Protein AF-A0A9L0KE88-F1 (afdb_monomer)

pLDDT: mean 89.15, std 15.33, range [38.38, 98.69]

Sequence (71 aa):
MCGRISCHLPRDVLTRACAYRNRQGERRRLPEWRDADKYCPSYNKSPRSSSPVLLSRLHFEKATHINDSAR

Structure (mmCIF, N/CA/C/O backbone):
data_AF-A0A9L0KE88-F1
#
_entry.id   AF-A0A9L0KE88-F1
#
loop_
_atom_site.group_PDB
_atom_site.id
_atom_site.type_symbol
_atom_site.label_atom_id
_atom_site.label_alt_id
_atom_site.label_comp_id
_atom_site.label_asym_id
_atom_site.label_entity_id
_atom_site.label_seq_id
_atom_site.pdbx_PDB_ins_code
_atom_site.Cartn_x
_atom_site.Cartn_y
_atom_site.Cartn_z
_atom_site.occupancy
_atom_site.B_iso_or_equiv
_atom_site.auth_seq_id
_atom_site.auth_comp_id
_atom_site.auth_asym_id
_atom_site.auth_atom_id
_atom_site.pdbx_PDB_model_num
ATOM 1 N N . MET A 1 1 ? 21.703 -5.756 5.131 1.00 70.69 1 MET A N 1
ATOM 2 C CA . MET A 1 1 ? 21.240 -4.449 4.611 1.00 70.69 1 MET A CA 1
ATOM 3 C C . MET A 1 1 ? 20.016 -4.695 3.727 1.00 70.69 1 MET A C 1
ATOM 5 O O . MET A 1 1 ? 20.119 -5.492 2.804 1.00 70.69 1 MET A O 1
ATOM 9 N N . CYS A 1 2 ? 18.853 -4.107 4.020 1.00 88.00 2 CYS A N 1
ATOM 10 C CA . CYS A 1 2 ? 17.618 -4.280 3.237 1.00 88.00 2 CYS A CA 1
ATOM 11 C C . CYS A 1 2 ? 17.471 -3.159 2.188 1.00 88.00 2 CYS A C 1
ATOM 13 O O . CYS A 1 2 ? 16.757 -2.187 2.389 1.00 88.00 2 CYS A O 1
ATOM 15 N N . GLY A 1 3 ? 18.191 -3.270 1.066 1.00 95.94 3 GLY A N 1
ATOM 16 C CA . GLY A 1 3 ? 18.181 -2.249 0.003 1.00 95.94 3 GLY A CA 1
ATOM 17 C C . GLY A 1 3 ? 17.147 -2.469 -1.108 1.00 95.94 3 GLY A C 1
ATOM 18 O O . GLY A 1 3 ? 17.026 -1.626 -1.990 1.00 95.94 3 GLY A O 1
ATOM 19 N N . ARG A 1 4 ? 16.439 -3.605 -1.116 1.00 97.38 4 ARG A N 1
ATOM 20 C CA . ARG A 1 4 ? 15.493 -4.003 -2.171 1.00 97.38 4 ARG A CA 1
ATOM 21 C C . ARG A 1 4 ? 14.288 -4.715 -1.576 1.00 97.38 4 ARG A C 1
ATOM 23 O O . ARG A 1 4 ? 14.442 -5.451 -0.605 1.00 97.38 4 ARG A O 1
ATOM 30 N N . ILE A 1 5 ? 13.121 -4.537 -2.193 1.00 97.81 5 ILE A N 1
ATOM 31 C CA . ILE A 1 5 ? 11.884 -5.241 -1.821 1.00 97.81 5 ILE A CA 1
ATOM 32 C C . ILE A 1 5 ? 11.116 -5.715 -3.060 1.00 97.81 5 ILE A C 1
ATOM 34 O O . ILE A 1 5 ? 11.289 -5.173 -4.151 1.00 97.81 5 ILE A O 1
ATOM 38 N N . SER A 1 6 ? 10.229 -6.693 -2.879 1.00 98.12 6 SER A N 1
ATOM 39 C CA . SER A 1 6 ? 9.202 -7.056 -3.860 1.00 98.12 6 SER A CA 1
ATOM 40 C C . SER A 1 6 ? 7.865 -6.456 -3.430 1.00 98.12 6 SER A C 1
ATOM 42 O O . SER A 1 6 ? 7.436 -6.644 -2.295 1.00 98.12 6 SER A O 1
ATOM 44 N N . CYS A 1 7 ? 7.206 -5.725 -4.327 1.00 98.25 7 CYS A N 1
ATOM 45 C CA . CYS A 1 7 ? 5.867 -5.175 -4.131 1.00 98.25 7 CYS A CA 1
ATOM 46 C C . CYS A 1 7 ? 5.140 -5.198 -5.481 1.00 98.25 7 CYS A C 1
ATOM 48 O O . CYS A 1 7 ? 5.105 -4.201 -6.199 1.00 98.25 7 CYS A O 1
ATOM 50 N N . HIS A 1 8 ? 4.639 -6.373 -5.862 1.00 98.56 8 HIS A N 1
ATOM 51 C CA . HIS A 1 8 ? 4.184 -6.674 -7.225 1.00 98.56 8 HIS A CA 1
ATOM 52 C C . HIS A 1 8 ? 2.681 -6.968 -7.335 1.00 98.56 8 HIS A C 1
ATOM 54 O O . HIS A 1 8 ? 2.182 -7.181 -8.437 1.00 98.56 8 HIS A O 1
ATOM 60 N N . LEU A 1 9 ? 1.958 -7.017 -6.212 1.00 98.69 9 LEU A N 1
ATOM 61 C CA . LEU A 1 9 ? 0.533 -7.328 -6.234 1.00 98.69 9 LEU A CA 1
ATOM 62 C C . LEU A 1 9 ? -0.254 -6.232 -6.972 1.00 98.69 9 LEU A C 1
ATOM 64 O O . LEU A 1 9 ? 0.020 -5.051 -6.777 1.00 98.69 9 LEU A O 1
ATOM 68 N N . PRO A 1 10 ? -1.277 -6.579 -7.770 1.00 98.31 10 PRO A N 1
ATOM 69 C CA . PRO A 1 10 ? -2.187 -5.582 -8.319 1.00 98.31 10 PRO A CA 1
ATOM 70 C C . PRO A 1 10 ? -2.833 -4.753 -7.203 1.00 98.31 10 PRO A C 1
ATOM 72 O O . PRO A 1 10 ? -3.125 -5.282 -6.127 1.00 98.31 10 PRO A O 1
ATOM 75 N N . ARG A 1 11 ? -3.109 -3.469 -7.467 1.00 98.19 11 ARG A N 1
ATOM 76 C CA . ARG A 1 11 ? -3.620 -2.511 -6.468 1.00 98.19 11 ARG A CA 1
ATOM 77 C C . ARG A 1 11 ? -4.798 -3.060 -5.663 1.00 98.19 11 ARG A C 1
ATOM 79 O O . ARG A 1 11 ? -4.790 -2.995 -4.437 1.00 98.19 11 ARG A O 1
ATOM 86 N N . ASP A 1 12 ? -5.791 -3.640 -6.328 1.00 98.19 12 ASP A N 1
ATOM 87 C CA . ASP A 1 12 ? -7.002 -4.121 -5.657 1.00 98.19 12 ASP A CA 1
ATOM 88 C C . ASP A 1 12 ? -6.721 -5.348 -4.775 1.00 98.19 12 ASP A C 1
ATOM 90 O O . ASP A 1 12 ? -7.312 -5.498 -3.705 1.00 98.19 12 ASP A O 1
ATOM 94 N N . VAL A 1 13 ? -5.783 -6.209 -5.187 1.00 98.62 13 VAL A N 1
ATOM 95 C CA . VAL A 1 13 ? -5.326 -7.359 -4.390 1.00 98.62 13 VAL A CA 1
ATOM 96 C C . VAL A 1 13 ? -4.576 -6.869 -3.155 1.00 98.62 13 VAL A C 1
ATOM 98 O O . VAL A 1 13 ? -4.882 -7.306 -2.048 1.00 98.62 13 VAL A O 1
ATOM 101 N N . LEU A 1 14 ? -3.655 -5.917 -3.330 1.00 98.62 14 LEU A N 1
ATOM 102 C CA . LEU A 1 14 ? -2.920 -5.303 -2.228 1.00 98.62 14 LEU A CA 1
ATOM 103 C C . LEU A 1 14 ? -3.867 -4.614 -1.234 1.00 98.62 14 LEU A C 1
ATOM 105 O O . LEU A 1 14 ? -3.742 -4.795 -0.029 1.00 98.62 14 LEU A O 1
ATOM 109 N N . THR A 1 15 ? -4.871 -3.895 -1.735 1.00 98.50 15 THR A N 1
ATOM 110 C CA . THR A 1 15 ? -5.881 -3.217 -0.906 1.00 98.50 15 THR A CA 1
ATOM 111 C C . THR A 1 15 ? -6.642 -4.208 -0.033 1.00 98.50 15 THR A C 1
ATOM 113 O O . THR A 1 15 ? -6.788 -3.989 1.167 1.00 98.50 15 THR A O 1
ATOM 116 N N . ARG A 1 16 ? -7.097 -5.326 -0.617 1.00 98.25 16 ARG A N 1
ATOM 117 C CA . ARG A 1 16 ? -7.784 -6.391 0.128 1.00 98.25 16 ARG A CA 1
ATOM 118 C C . ARG A 1 16 ? -6.864 -7.081 1.133 1.00 98.25 16 ARG A C 1
ATOM 120 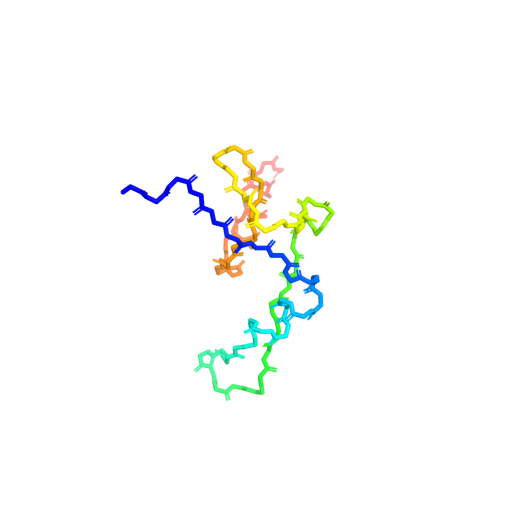O O . ARG A 1 16 ? -7.322 -7.417 2.222 1.00 98.25 16 ARG A O 1
ATOM 127 N N . ALA A 1 17 ? -5.587 -7.259 0.796 1.00 98.25 17 ALA A N 1
ATOM 128 C CA . ALA A 1 17 ? -4.587 -7.802 1.712 1.00 98.25 17 ALA A CA 1
ATOM 129 C C . ALA A 1 17 ? -4.331 -6.877 2.919 1.00 98.25 17 ALA A C 1
ATOM 131 O O . ALA A 1 17 ? -3.972 -7.356 3.990 1.00 98.25 17 ALA A O 1
ATOM 132 N N . CYS A 1 18 ? -4.581 -5.573 2.775 1.00 97.88 18 CYS A N 1
ATOM 133 C CA . CYS A 1 18 ? -4.499 -4.579 3.847 1.00 97.88 18 CYS A CA 1
ATOM 134 C C . CYS A 1 18 ? -5.823 -4.363 4.611 1.00 97.88 18 CYS A C 1
ATOM 136 O O . CYS A 1 18 ? -5.991 -3.329 5.259 1.00 97.88 18 CYS A O 1
ATOM 138 N N . ALA A 1 19 ? -6.777 -5.298 4.549 1.00 97.00 19 ALA A N 1
ATOM 139 C CA . ALA A 1 19 ? -8.010 -5.197 5.327 1.00 97.00 19 ALA A CA 1
ATOM 140 C C . ALA A 1 19 ? -7.723 -5.135 6.840 1.00 97.00 19 ALA A C 1
ATOM 142 O O . ALA A 1 19 ? -6.964 -5.943 7.373 1.00 97.00 19 ALA A O 1
ATOM 143 N N . TYR A 1 20 ? -8.372 -4.209 7.548 1.00 95.38 20 TYR A N 1
ATOM 144 C CA . TYR A 1 20 ? -8.121 -3.960 8.973 1.00 95.38 20 TYR A CA 1
ATOM 145 C C . TYR A 1 20 ? -9.415 -3.677 9.754 1.00 95.38 20 TYR A C 1
ATOM 147 O O . TYR A 1 20 ? -10.494 -3.534 9.174 1.00 95.38 20 TYR A O 1
ATOM 155 N N . ARG A 1 21 ? -9.327 -3.624 11.089 1.00 94.19 21 ARG A N 1
ATOM 156 C CA . ARG A 1 21 ? -10.409 -3.175 11.985 1.00 94.19 21 ARG A CA 1
ATOM 157 C C . ARG A 1 21 ? -9.994 -1.874 12.664 1.00 94.19 21 ARG A C 1
ATOM 159 O O . ARG A 1 21 ? -8.831 -1.722 13.028 1.00 94.19 21 ARG A O 1
ATOM 166 N N . ASN A 1 22 ? -10.930 -0.946 12.831 1.00 87.19 22 ASN A N 1
ATOM 167 C CA . ASN A 1 22 ? -10.682 0.262 13.614 1.00 87.19 22 ASN A CA 1
ATOM 168 C C . ASN A 1 22 ? -10.797 -0.021 15.120 1.00 87.19 22 ASN A C 1
ATOM 170 O O . ASN A 1 22 ? -11.154 -1.121 15.546 1.00 87.19 22 ASN A O 1
ATOM 174 N N . ARG A 1 23 ? -10.482 0.991 15.935 1.00 86.38 23 ARG A N 1
ATOM 175 C CA . ARG A 1 23 ? -10.479 0.891 17.401 1.00 86.38 23 ARG A CA 1
ATOM 176 C C . ARG A 1 23 ? -11.855 0.542 17.981 1.00 86.38 23 ARG A C 1
ATOM 178 O O . ARG A 1 23 ? -11.922 -0.070 19.038 1.00 86.38 23 ARG A O 1
ATOM 185 N N . GLN A 1 24 ? -12.931 0.903 17.287 1.00 87.06 24 GLN A N 1
ATOM 186 C CA . GLN A 1 24 ? -14.316 0.610 17.659 1.00 87.06 24 GLN A CA 1
ATOM 187 C C . GLN A 1 24 ? -14.716 -0.849 17.372 1.00 87.06 24 GLN A C 1
ATOM 189 O O . GLN A 1 24 ? -15.835 -1.248 17.678 1.00 87.06 24 GLN A O 1
ATOM 194 N N . GLY A 1 25 ? -13.819 -1.659 16.793 1.00 78.88 25 GLY A N 1
ATOM 195 C CA . GLY A 1 25 ? -14.085 -3.067 16.496 1.00 78.88 25 GLY A CA 1
ATOM 196 C C . GLY A 1 25 ? -15.080 -3.278 15.351 1.00 78.88 25 GLY A C 1
ATOM 197 O O . GLY A 1 25 ? -15.614 -4.378 15.211 1.00 78.88 25 GLY A O 1
ATOM 198 N N . GLU A 1 26 ? -15.328 -2.252 14.530 1.00 78.81 26 GLU A N 1
ATOM 199 C CA . GLU A 1 26 ? -16.298 -2.299 13.435 1.00 78.81 26 GLU A CA 1
ATOM 200 C C . GLU A 1 26 ? -15.945 -3.340 12.351 1.00 78.81 26 GLU A C 1
ATOM 202 O O . GLU A 1 26 ? -14.867 -3.950 12.324 1.00 78.81 26 GLU A O 1
ATOM 207 N N . ARG A 1 27 ? -16.876 -3.507 11.397 1.00 81.56 27 ARG A N 1
ATOM 208 C CA . ARG A 1 27 ? -16.716 -4.302 10.168 1.00 81.56 27 ARG A CA 1
ATOM 209 C C . ARG A 1 27 ? -15.363 -4.018 9.502 1.00 81.56 27 ARG A C 1
ATOM 211 O O . ARG A 1 27 ? -14.934 -2.869 9.435 1.00 81.56 27 ARG A O 1
ATOM 218 N N . ARG A 1 28 ? -14.722 -5.076 8.975 1.00 88.94 28 ARG A N 1
ATOM 219 C CA . ARG A 1 28 ? -13.447 -4.988 8.235 1.00 88.94 28 ARG A CA 1
ATOM 220 C C . ARG A 1 28 ? -13.499 -3.834 7.224 1.00 88.94 28 ARG A C 1
ATOM 222 O O . ARG A 1 28 ? -14.367 -3.824 6.352 1.00 88.94 28 ARG A O 1
ATOM 229 N N . ARG A 1 29 ? -12.570 -2.890 7.361 1.00 94.19 29 ARG A N 1
ATOM 230 C CA . ARG A 1 29 ? -12.366 -1.737 6.480 1.00 94.19 29 ARG A CA 1
ATOM 231 C C . ARG A 1 29 ? -11.233 -2.037 5.502 1.00 94.19 29 ARG A C 1
ATOM 233 O O . ARG A 1 29 ? -10.366 -2.866 5.781 1.00 94.19 29 ARG A O 1
ATOM 240 N N . LEU A 1 30 ? -11.243 -1.339 4.374 1.00 97.00 30 LEU A N 1
ATOM 241 C CA . LEU A 1 30 ? -10.131 -1.289 3.429 1.00 97.00 30 LEU A CA 1
ATOM 242 C C . LEU A 1 30 ? -9.488 0.100 3.506 1.00 97.00 30 LEU A C 1
ATOM 244 O O . LEU A 1 30 ? -10.214 1.070 3.738 1.00 97.00 30 LEU A O 1
ATOM 248 N N . PRO A 1 31 ? -8.160 0.217 3.347 1.00 97.19 31 PRO A N 1
ATOM 249 C CA . PRO A 1 31 ? -7.512 1.519 3.314 1.00 97.19 31 PRO A CA 1
ATOM 250 C C . PRO A 1 31 ? -7.939 2.298 2.065 1.00 97.19 31 PRO A C 1
ATOM 252 O O . PRO A 1 31 ? -8.086 1.737 0.978 1.00 97.19 31 PRO A O 1
ATOM 255 N N . GLU A 1 32 ? -8.112 3.605 2.228 1.00 97.19 32 GLU A N 1
ATOM 256 C CA . GLU A 1 32 ? -8.309 4.529 1.114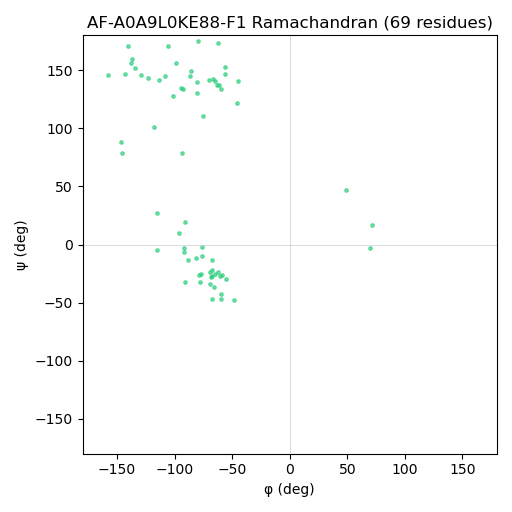 1.00 97.19 32 GLU A CA 1
ATOM 257 C C . GLU A 1 32 ? -6.958 4.882 0.487 1.00 97.19 32 GLU A C 1
ATOM 259 O O . GLU A 1 32 ? -5.972 5.108 1.192 1.00 97.19 32 GLU A O 1
ATOM 264 N N . TRP A 1 33 ? -6.914 4.958 -0.842 1.00 97.75 33 TRP A N 1
ATOM 265 C CA . TRP A 1 33 ? -5.707 5.354 -1.558 1.00 97.75 33 TRP A CA 1
ATOM 266 C C . TRP A 1 33 ? -5.600 6.871 -1.696 1.00 97.75 33 TRP A C 1
ATOM 268 O O . TRP A 1 33 ? -6.584 7.570 -1.935 1.00 97.75 33 TRP A O 1
ATOM 278 N N . ARG A 1 34 ? -4.363 7.359 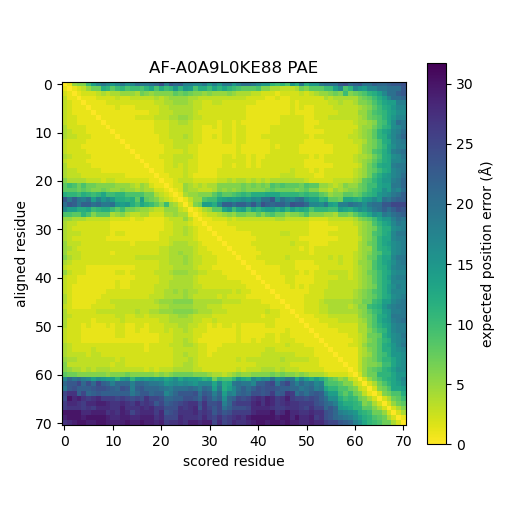-1.627 1.00 96.50 34 ARG A N 1
ATOM 279 C CA . ARG A 1 34 ? -3.943 8.691 -2.073 1.00 96.50 34 ARG A CA 1
ATOM 280 C C . ARG A 1 34 ? -2.832 8.502 -3.104 1.00 96.50 34 ARG A C 1
ATOM 282 O O . ARG A 1 34 ? -2.057 7.558 -2.964 1.00 96.50 34 ARG A O 1
ATOM 289 N N . ASP A 1 35 ? -2.796 9.346 -4.136 1.00 96.62 35 ASP A N 1
ATOM 290 C CA . ASP A 1 35 ? -1.839 9.258 -5.254 1.00 96.62 35 ASP A CA 1
ATOM 291 C C . ASP A 1 35 ? -1.729 7.843 -5.863 1.00 96.62 35 ASP A C 1
ATOM 293 O O . ASP A 1 35 ? -0.641 7.288 -6.042 1.00 96.62 35 ASP A O 1
ATOM 297 N N . ALA A 1 36 ? -2.878 7.206 -6.124 1.00 97.12 36 ALA A N 1
ATOM 298 C CA . ALA A 1 36 ? -2.942 5.814 -6.581 1.00 97.12 36 ALA A CA 1
ATOM 299 C C . ALA A 1 36 ? -2.251 5.578 -7.938 1.00 97.12 36 ALA A C 1
ATOM 301 O O . ALA A 1 36 ? -1.851 4.455 -8.238 1.00 97.12 36 ALA A O 1
ATOM 302 N N . ASP A 1 37 ? -2.121 6.626 -8.745 1.00 97.12 37 ASP A N 1
ATOM 303 C CA . ASP A 1 37 ? -1.414 6.677 -10.024 1.00 97.12 37 ASP A CA 1
ATOM 304 C C . ASP A 1 37 ? 0.107 6.509 -9.877 1.00 97.12 37 ASP A C 1
ATOM 306 O O . ASP A 1 37 ? 0.755 5.965 -10.769 1.00 97.12 37 ASP A O 1
ATOM 310 N N . LYS A 1 38 ? 0.686 6.873 -8.723 1.00 97.25 38 LYS A N 1
ATOM 311 C CA . LYS A 1 38 ? 2.118 6.669 -8.432 1.00 97.25 38 LYS A CA 1
ATOM 312 C C . LYS A 1 38 ? 2.461 5.216 -8.095 1.00 97.25 38 LYS A C 1
ATOM 314 O O . LYS A 1 38 ? 3.641 4.867 -7.969 1.00 97.25 38 LYS A O 1
ATOM 319 N N . TYR A 1 39 ? 1.459 4.355 -7.903 1.00 98.06 39 TYR A N 1
ATOM 320 C CA . TYR A 1 39 ? 1.699 2.955 -7.585 1.00 98.06 39 TYR A CA 1
ATOM 321 C C . TYR A 1 39 ? 2.153 2.175 -8.823 1.00 98.06 39 TYR A C 1
ATOM 323 O O . TYR A 1 39 ? 1.373 1.899 -9.729 1.00 98.06 39 TYR A O 1
ATOM 331 N N . CYS A 1 40 ? 3.423 1.768 -8.818 1.00 98.00 40 CYS A N 1
ATOM 332 C CA . CYS A 1 40 ? 4.028 0.945 -9.863 1.00 98.00 40 CYS A CA 1
ATOM 333 C C . CYS A 1 40 ? 4.488 -0.405 -9.274 1.00 98.00 40 CYS A C 1
ATOM 335 O O . CYS A 1 40 ? 5.533 -0.445 -8.598 1.00 98.00 40 CYS A O 1
ATOM 337 N N . PRO A 1 41 ? 3.713 -1.493 -9.471 1.00 98.19 41 PRO A N 1
ATOM 338 C CA . PRO A 1 41 ? 4.065 -2.829 -9.004 1.00 98.19 41 PRO A CA 1
ATOM 339 C C . PRO A 1 41 ? 5.366 -3.329 -9.639 1.00 98.19 41 PRO A C 1
ATOM 341 O O . PRO A 1 41 ? 5.584 -3.184 -10.838 1.00 98.19 41 PRO A O 1
ATOM 344 N N . SER A 1 42 ? 6.236 -3.948 -8.845 1.00 98.25 42 SER A N 1
ATOM 345 C CA . SER A 1 42 ? 7.441 -4.611 -9.348 1.00 98.25 42 SER A CA 1
ATOM 346 C C . SER A 1 42 ? 7.934 -5.663 -8.362 1.00 98.25 42 SER A C 1
ATOM 348 O O . SER A 1 42 ? 7.869 -5.487 -7.143 1.00 98.25 42 SER A O 1
ATOM 350 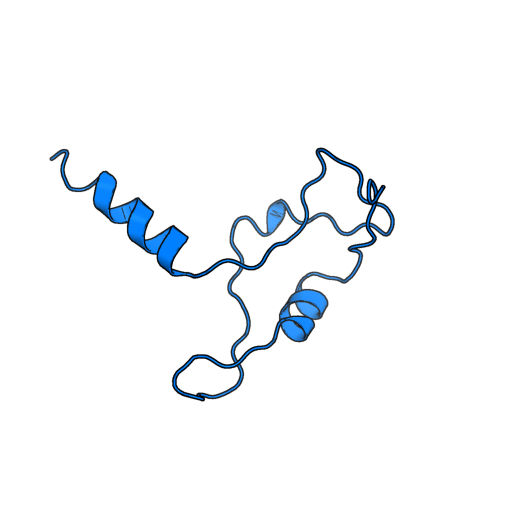N N . TYR A 1 43 ? 8.484 -6.751 -8.897 1.00 98.44 43 TYR A N 1
ATOM 351 C CA . TYR A 1 43 ? 9.172 -7.781 -8.119 1.00 98.44 43 TYR A CA 1
ATOM 352 C C . TYR A 1 43 ? 10.486 -7.283 -7.502 1.00 98.44 43 TYR A C 1
ATOM 354 O O . TYR A 1 43 ? 11.053 -7.949 -6.638 1.00 98.44 43 TYR A O 1
ATOM 362 N N . ASN A 1 44 ? 10.983 -6.126 -7.946 1.00 97.75 44 ASN A N 1
ATOM 363 C CA . ASN A 1 44 ? 12.284 -5.605 -7.570 1.00 97.75 44 ASN A CA 1
ATOM 364 C C . ASN A 1 44 ? 12.282 -4.068 -7.498 1.00 97.75 44 ASN A C 1
ATOM 366 O O . ASN A 1 44 ? 12.579 -3.372 -8.471 1.00 97.75 44 ASN A O 1
ATOM 370 N N . LYS A 1 45 ? 11.935 -3.539 -6.327 1.00 97.81 45 LYS A N 1
ATOM 371 C CA . LYS A 1 45 ? 11.945 -2.112 -5.998 1.00 97.81 45 LYS A CA 1
ATOM 372 C C . LYS A 1 45 ? 13.286 -1.739 -5.368 1.00 97.81 45 LYS A C 1
ATOM 374 O O . LYS A 1 45 ? 13.751 -2.418 -4.454 1.00 97.81 45 LYS A O 1
ATOM 379 N N . SER A 1 46 ? 13.875 -0.641 -5.831 1.00 96.94 46 SER A N 1
ATOM 380 C CA . SER A 1 46 ? 15.116 -0.059 -5.309 1.00 96.94 46 SER A CA 1
ATOM 381 C C . SER A 1 46 ? 14.839 1.209 -4.487 1.00 96.94 46 SER A C 1
ATOM 383 O O . SER A 1 46 ? 13.726 1.749 -4.543 1.00 96.94 46 SER A O 1
ATOM 385 N N . PRO A 1 47 ? 15.841 1.767 -3.783 1.00 96.38 47 PRO A N 1
ATOM 386 C CA . PRO A 1 47 ? 15.730 3.103 -3.210 1.00 96.38 47 PRO A CA 1
ATOM 387 C C . PRO A 1 47 ? 15.394 4.125 -4.305 1.00 96.38 47 PRO A C 1
ATOM 389 O O . PRO A 1 47 ? 15.731 3.919 -5.475 1.00 96.38 47 PRO A O 1
ATOM 392 N N . ARG A 1 48 ? 14.726 5.218 -3.917 1.00 95.44 48 ARG A N 1
ATOM 393 C CA . ARG A 1 48 ? 14.142 6.247 -4.805 1.00 95.44 48 ARG A CA 1
ATOM 394 C C . ARG A 1 48 ? 12.922 5.804 -5.629 1.00 95.44 48 ARG A C 1
ATOM 396 O O . ARG A 1 48 ? 12.337 6.641 -6.303 1.00 95.44 48 ARG A O 1
ATOM 403 N N . SER A 1 49 ? 12.499 4.538 -5.558 1.00 96.69 49 SER A N 1
ATOM 404 C CA . SER A 1 49 ? 11.214 4.105 -6.128 1.00 96.69 49 SER A CA 1
ATOM 405 C C . SER A 1 49 ? 10.053 4.313 -5.144 1.00 96.69 49 SER A C 1
ATOM 407 O O . SER A 1 49 ? 10.234 4.200 -3.932 1.00 96.69 49 SER A O 1
ATOM 409 N N . SER A 1 50 ? 8.845 4.581 -5.649 1.00 97.38 50 SER A N 1
ATOM 410 C CA . SER A 1 50 ? 7.638 4.714 -4.819 1.00 97.38 5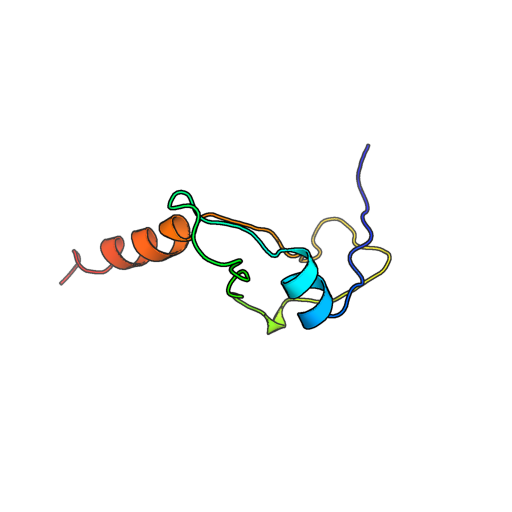0 SER A CA 1
ATOM 411 C C . SER A 1 50 ? 7.064 3.347 -4.448 1.00 97.38 50 SER A C 1
ATOM 413 O O . SER A 1 50 ? 6.855 2.505 -5.324 1.00 97.38 50 SER A O 1
ATOM 415 N N . SER A 1 51 ? 6.789 3.134 -3.161 1.00 97.81 51 SER A N 1
ATOM 416 C CA . SER A 1 51 ? 6.128 1.934 -2.633 1.00 97.81 51 SER A CA 1
ATOM 417 C C . SER A 1 51 ? 4.955 2.344 -1.735 1.00 97.81 51 SER A C 1
ATOM 419 O O . SER A 1 51 ? 5.037 3.388 -1.089 1.00 97.81 51 SER A O 1
ATOM 421 N N . PRO A 1 52 ? 3.860 1.568 -1.703 1.00 98.19 52 PRO A N 1
ATOM 422 C CA . PRO A 1 52 ? 2.689 1.896 -0.902 1.00 98.19 52 PRO A CA 1
ATOM 423 C C . PRO A 1 52 ? 2.997 1.728 0.588 1.00 98.19 52 PRO A C 1
ATOM 425 O O . PRO A 1 52 ? 3.682 0.787 0.989 1.00 98.19 52 PRO A O 1
ATOM 428 N N . VAL A 1 53 ? 2.467 2.634 1.405 1.00 98.38 53 VAL A N 1
ATOM 429 C CA . VAL A 1 53 ? 2.605 2.623 2.865 1.00 98.38 53 VAL A CA 1
ATOM 430 C C . VAL A 1 53 ? 1.251 2.882 3.513 1.00 98.38 53 VAL A C 1
ATOM 432 O O . VAL A 1 53 ? 0.399 3.558 2.937 1.00 98.38 53 VAL A O 1
ATOM 435 N N . LEU A 1 54 ? 1.052 2.355 4.720 1.00 98.19 54 LEU A N 1
ATOM 436 C CA . LEU A 1 54 ? -0.104 2.687 5.547 1.00 98.19 54 LEU A CA 1
ATOM 437 C C . LEU A 1 54 ? 0.271 3.816 6.502 1.00 98.19 54 LEU A C 1
ATOM 439 O O . LEU A 1 54 ? 1.314 3.769 7.151 1.00 98.19 54 LEU A O 1
ATOM 443 N N . LEU A 1 55 ? -0.606 4.806 6.614 1.00 96.94 55 LEU A N 1
ATOM 444 C CA . LEU A 1 55 ? -0.497 5.883 7.587 1.00 96.94 55 LEU A CA 1
ATOM 445 C C . LEU A 1 55 ? -1.862 6.181 8.206 1.00 96.94 55 LEU A C 1
ATOM 447 O O . LEU A 1 55 ? -2.904 5.897 7.614 1.00 96.94 55 LEU A O 1
ATOM 451 N N . SER A 1 56 ? -1.857 6.764 9.406 1.00 94.69 56 SER A N 1
ATOM 452 C CA . SER A 1 56 ? -3.092 7.215 10.048 1.00 94.69 56 SER A CA 1
ATOM 453 C C . SER A 1 56 ? -3.764 8.313 9.224 1.00 94.69 56 SER A C 1
ATOM 455 O O . SER A 1 56 ? -3.110 9.260 8.782 1.00 94.69 56 SER A O 1
ATOM 457 N N . ARG A 1 57 ? -5.091 8.226 9.088 1.00 93.38 57 ARG A N 1
ATOM 458 C CA . ARG A 1 57 ? -5.915 9.216 8.380 1.00 93.38 57 ARG A CA 1
ATOM 459 C C . ARG A 1 57 ? -5.728 10.643 8.917 1.00 93.38 57 ARG A C 1
ATOM 461 O O . ARG A 1 57 ? -5.764 11.594 8.142 1.00 93.38 57 ARG A O 1
ATOM 468 N 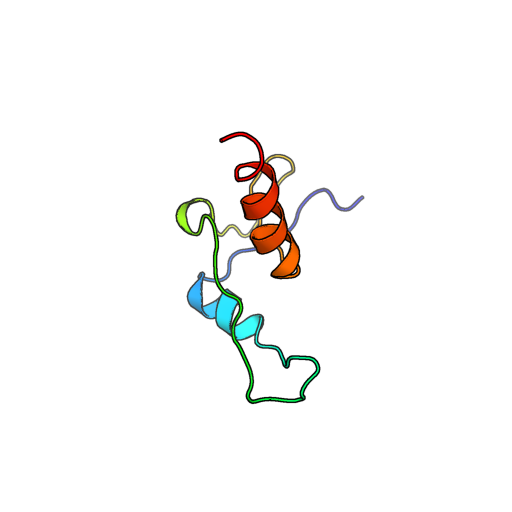N . LEU A 1 58 ? -5.417 10.782 10.207 1.00 93.50 58 LEU A N 1
ATOM 469 C CA . LEU A 1 58 ? -5.197 12.070 10.871 1.00 93.50 58 LEU A CA 1
ATOM 470 C C . LEU A 1 58 ? -4.066 12.908 10.238 1.00 93.50 58 LEU A C 1
ATOM 472 O O . LEU A 1 58 ? -4.092 14.133 10.327 1.00 93.50 58 LEU A O 1
ATOM 476 N N . HIS A 1 59 ? -3.083 12.279 9.581 1.00 93.19 59 HIS A N 1
ATOM 477 C CA . HIS A 1 59 ? -2.016 13.005 8.876 1.00 93.19 59 HIS A CA 1
ATOM 478 C C . HIS A 1 59 ? -2.519 13.772 7.645 1.00 93.19 59 HIS A C 1
ATOM 480 O O . HIS A 1 59 ? -1.872 14.728 7.231 1.00 93.19 59 HIS A O 1
ATOM 486 N N . PHE A 1 60 ? -3.667 13.386 7.083 1.00 90.50 60 PHE A N 1
ATOM 487 C CA . PHE A 1 60 ? -4.288 14.096 5.964 1.00 90.50 60 PHE A CA 1
ATOM 488 C C . PHE A 1 60 ? -5.270 15.174 6.432 1.00 90.50 60 PHE A C 1
ATOM 490 O O . PHE A 1 60 ? -5.385 16.211 5.792 1.00 90.50 60 PHE A O 1
ATOM 497 N N . GLU A 1 61 ? -5.945 14.956 7.560 1.00 88.75 61 GLU A N 1
ATOM 498 C CA . GLU A 1 61 ? -6.930 15.897 8.117 1.00 88.75 61 GLU A CA 1
ATOM 499 C C . GLU A 1 61 ? -6.264 17.085 8.829 1.00 88.75 61 GLU A C 1
ATOM 501 O O . GLU A 1 61 ? -6.760 18.202 8.774 1.00 88.75 61 GLU A O 1
ATOM 506 N N . LYS A 1 62 ? -5.094 16.906 9.458 1.00 73.50 62 LYS A N 1
ATOM 507 C CA . LYS A 1 62 ? -4.374 18.033 10.083 1.00 73.50 62 LYS A CA 1
ATOM 508 C C . LYS A 1 62 ? -3.813 19.038 9.073 1.00 73.50 62 LYS A C 1
ATOM 510 O O . LYS A 1 62 ? -3.661 20.207 9.411 1.00 73.50 62 LYS A O 1
ATOM 515 N N . ALA A 1 63 ? -3.507 18.599 7.852 1.00 60.72 63 ALA A N 1
ATOM 516 C CA . ALA A 1 63 ? -2.936 19.461 6.820 1.00 60.72 63 ALA A CA 1
ATOM 517 C C . ALA A 1 63 ? -3.932 20.517 6.307 1.00 60.72 63 ALA A C 1
ATOM 519 O O . ALA A 1 63 ? -3.508 21.566 5.830 1.00 60.72 63 ALA A O 1
ATOM 520 N N . THR A 1 64 ? -5.241 20.280 6.434 1.00 58.69 64 THR A N 1
AT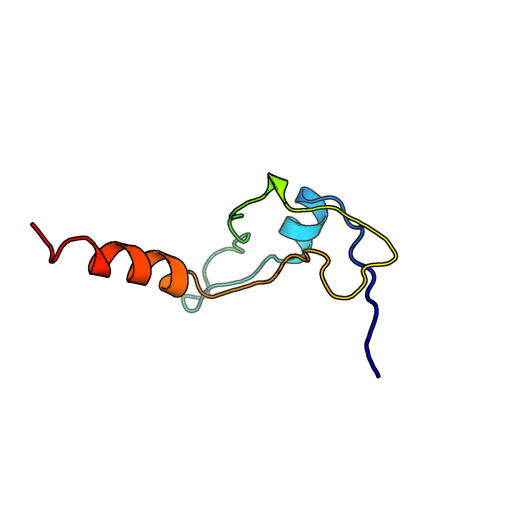OM 521 C CA . THR A 1 64 ? -6.263 21.223 5.962 1.00 58.69 64 THR A CA 1
ATOM 522 C C . THR A 1 64 ? -6.443 22.420 6.898 1.00 58.69 64 THR A C 1
ATOM 524 O O . THR A 1 64 ? -6.784 23.496 6.432 1.00 58.69 64 THR A O 1
ATOM 527 N N . HIS A 1 65 ? -6.128 22.290 8.192 1.00 54.06 65 HIS A N 1
ATOM 528 C CA . HIS A 1 65 ? -6.315 23.369 9.173 1.00 54.06 65 HIS A CA 1
ATOM 529 C C . HIS A 1 65 ? -5.203 24.429 9.202 1.00 54.06 65 HIS A C 1
ATOM 531 O O . HIS A 1 65 ? -5.383 25.468 9.826 1.00 54.06 65 HIS A O 1
ATOM 537 N N . ILE A 1 66 ? -4.062 24.203 8.543 1.00 56.00 66 ILE A N 1
ATOM 538 C CA . ILE A 1 66 ? -2.981 25.205 8.483 1.00 56.00 66 ILE A CA 1
ATOM 539 C C . ILE A 1 66 ? -3.299 26.304 7.450 1.00 56.00 66 ILE A C 1
ATOM 541 O O . ILE A 1 66 ? -2.860 27.438 7.615 1.00 56.00 66 ILE A O 1
ATOM 545 N N . ASN A 1 67 ? -4.111 26.010 6.427 1.00 53.22 67 ASN A N 1
ATOM 546 C CA . ASN A 1 67 ? -4.443 26.972 5.367 1.00 53.22 67 ASN A CA 1
ATOM 547 C C . ASN A 1 67 ? -5.657 27.870 5.666 1.00 53.22 67 ASN A C 1
ATOM 549 O O . ASN A 1 67 ? -5.826 28.877 4.983 1.00 53.22 67 ASN A O 1
ATOM 553 N N . ASP A 1 68 ? -6.465 27.559 6.682 1.00 52.47 68 ASP A N 1
ATOM 554 C CA . ASP A 1 68 ? -7.669 28.339 7.018 1.00 52.47 68 ASP A CA 1
ATOM 555 C C . ASP A 1 68 ? -7.417 29.458 8.049 1.00 52.47 68 ASP A C 1
ATOM 557 O O . ASP A 1 68 ? -8.320 30.232 8.349 1.00 52.47 68 ASP A O 1
ATOM 561 N N . SER A 1 69 ? -6.196 29.593 8.583 1.00 47.66 69 SER A N 1
ATOM 562 C CA . SER A 1 69 ? -5.810 30.702 9.482 1.00 47.66 69 SER A CA 1
ATOM 563 C C . SER A 1 69 ? -5.107 31.868 8.768 1.00 47.66 69 SER A C 1
ATOM 565 O O . SER A 1 69 ? -4.579 32.757 9.429 1.00 47.66 69 SER A O 1
ATOM 567 N N . ALA A 1 70 ? -5.088 31.868 7.430 1.00 50.53 70 ALA A N 1
ATOM 568 C CA . ALA A 1 70 ? -4.500 32.926 6.600 1.00 50.53 70 ALA A CA 1
ATOM 569 C C . ALA A 1 70 ? -5.546 33.675 5.744 1.00 50.53 70 ALA A C 1
ATOM 571 O O . ALA A 1 70 ? -5.215 34.188 4.672 1.00 50.53 70 ALA A O 1
ATOM 572 N N . ARG A 1 71 ? -6.803 33.730 6.200 1.00 38.38 71 ARG A N 1
ATOM 573 C CA . ARG A 1 71 ? -7.866 34.564 5.623 1.00 38.38 71 ARG A CA 1
ATOM 574 C C . ARG A 1 71 ? -8.495 35.466 6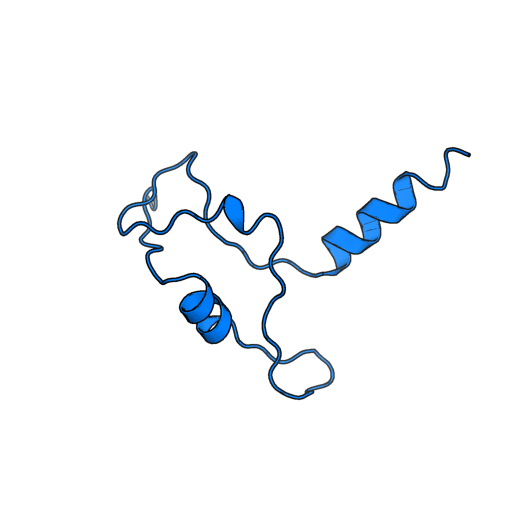.669 1.00 38.38 71 ARG A C 1
ATOM 576 O O . ARG A 1 71 ? -8.735 34.968 7.788 1.00 38.38 71 ARG A O 1
#

Nearest PDB structures (foldseek):
  6oov-assembly1_B-2  TM=9.913E-01  e=8.607E-08  Homo sapiens
  6oov-assembly1_A  TM=9.927E-01  e=1.135E-07  Homo sapiens
  5ko9-assembly1_A  TM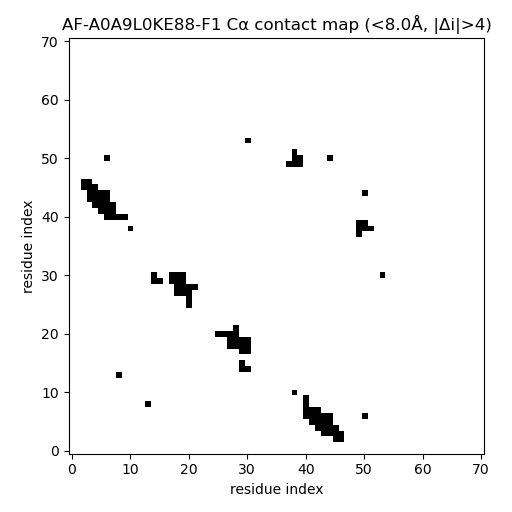=9.903E-01  e=1.303E-07  Homo sapiens
  6oeb-assembly1_A  TM=9.878E-01  e=1.603E-07  Homo sapiens
  6oea-assembly1_A  TM=9.873E-01  e=3.676E-07  Homo sapiens

Solvent-accessible surface area (backbone atoms only — not comparable to full-atom values): 4821 Å² total; per-residue (Å²): 134,90,67,63,48,67,54,53,63,55,68,69,58,46,39,61,72,53,52,43,63,58,96,86,67,51,78,79,41,64,71,83,81,74,71,66,85,65,65,62,62,32,75,71,40,50,82,96,58,68,75,93,80,90,75,68,69,63,72,64,61,58,62,60,62,68,68,67,76,78,117

Radius of gyration: 15.81 Å; Cα contacts (8 Å, |Δi|>4): 53; chains: 1; bounding box: 38×42×28 Å

Foldseek 3Di:
DCFKAAFADDPVRVQVVQFDADPVRDDTDTDDDDPVVLDDGDGIDGPPHDDDDDDDPVVVVVVVVVVVVPD

Mean predicted aligned error: 6.76 Å

InterPro domains:
  IPR036590 SOS response associated peptidase-like [G3DSA:3.90.1680.10] (1-71)

Secondary structure (DSSP, 8-state):
----EEE-S-HHHHHHHT-B--TT--S-B-PPPSSGGG---EEEE-TTS-------THHHHGGGGGSTT--

Organism: Equus asinus (NCBI:txid9793)